Protein AF-A0A2V1D6K2-F1 (afdb_monomer_lite)

Sequence (175 aa):
TACAPDGNFTLNPVQYNFWSPTGIFQITLKFGNF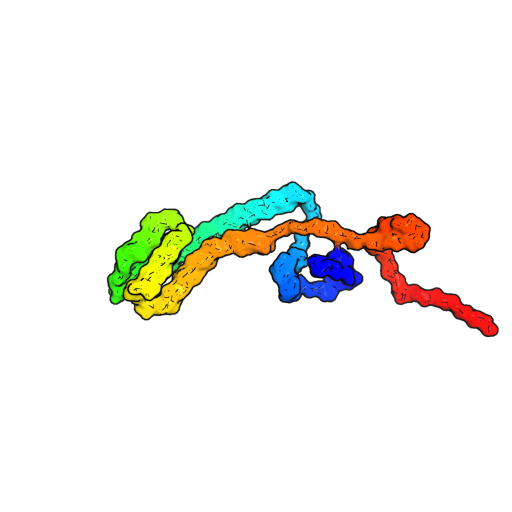SFGTAKLIDVIWDTVIGRVGQSFLAFISWRVFSFYVTTSMDTAPVTYDSFRTIFIGNDPSLWSTICLIRDFAFRKGLHSKIAMCVIIAAMLLTIAFPTLASAMTGYTSIAKAYLPELQTGNQIKFNSFVPVLYLIHDGERI

Radius of gyration: 28.24 Å; chains: 1; bounding box: 84×26×70 Å

Organism: NCBI:txid97972

Secondary structure (DSSP, 8-state):
--B-TTS-B-S-GGG--TT-GGGTTS-----S---HHHHHHHHHHHIIIIIIIHHHHHHHHHHHHHHHHHHHHHTTSPPPHHHHHHHHT--S--HHHHHHHHHHHHHS---S-HHHHHHHHHHHHHHHHHHHHHHHT---------EEE-TTT--EEEGGGPPP-----PPPPP-

Structure (mmCIF, N/CA/C/O backbone):
data_AF-A0A2V1D6K2-F1
#
_entry.id   AF-A0A2V1D6K2-F1
#
loop_
_atom_site.group_PDB
_atom_site.id
_atom_site.type_symbol
_atom_site.label_atom_id
_atom_site.label_alt_id
_atom_site.label_comp_id
_atom_site.label_asym_id
_atom_site.label_entity_id
_atom_site.label_seq_id
_atom_site.pdbx_PDB_ins_code
_atom_site.Cartn_x
_atom_site.Cartn_y
_atom_site.Cartn_z
_atom_site.occupancy
_atom_site.B_iso_or_equiv
_atom_site.auth_seq_id
_atom_site.auth_comp_id
_atom_site.auth_asym_id
_atom_site.auth_atom_id
_atom_site.pdbx_PDB_model_num
ATOM 1 N N . THR A 1 1 ? 15.802 -6.456 -15.799 1.00 59.47 1 THR A N 1
ATOM 2 C CA . THR A 1 1 ? 16.183 -5.128 -16.335 1.00 59.47 1 THR A CA 1
ATOM 3 C C . THR A 1 1 ? 17.479 -4.715 -15.686 1.00 59.47 1 THR A C 1
ATOM 5 O O . THR A 1 1 ? 17.645 -5.024 -14.519 1.00 59.47 1 THR A O 1
ATOM 8 N N . ALA A 1 2 ? 18.384 -4.054 -16.411 1.00 68.56 2 ALA A N 1
ATOM 9 C CA . ALA A 1 2 ? 19.662 -3.637 -15.831 1.00 68.56 2 ALA A CA 1
ATOM 10 C C . ALA A 1 2 ? 19.549 -2.382 -14.944 1.00 68.56 2 ALA A C 1
ATOM 12 O O . ALA A 1 2 ? 20.384 -2.157 -14.081 1.00 68.56 2 ALA A O 1
ATOM 13 N N . CYS A 1 3 ? 18.489 -1.583 -15.104 1.00 77.00 3 CYS A N 1
ATOM 14 C CA . CYS A 1 3 ? 18.146 -0.521 -14.159 1.00 77.00 3 CYS A CA 1
ATOM 15 C C . CYS A 1 3 ? 17.340 -1.113 -12.997 1.00 77.00 3 CYS A C 1
ATOM 17 O O . CYS A 1 3 ? 16.237 -1.634 -13.218 1.00 77.00 3 CYS A O 1
ATOM 19 N N . ALA A 1 4 ? 17.888 -1.021 -11.790 1.00 75.69 4 ALA A N 1
ATOM 20 C CA . ALA A 1 4 ? 17.193 -1.326 -10.551 1.00 75.69 4 ALA A CA 1
ATOM 21 C C . ALA A 1 4 ? 16.436 -0.073 -10.043 1.00 75.69 4 ALA A C 1
ATOM 23 O O . ALA A 1 4 ? 16.751 1.0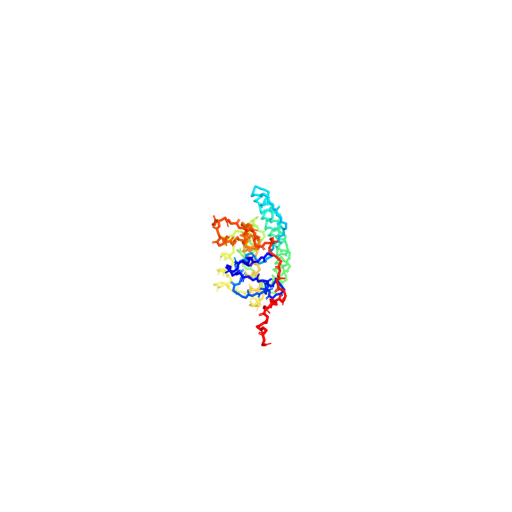55 -10.438 1.00 75.69 4 ALA A O 1
ATOM 24 N N . PRO A 1 5 ? 15.362 -0.240 -9.248 1.00 71.88 5 PRO A N 1
ATOM 25 C CA . PRO A 1 5 ? 14.524 0.874 -8.789 1.00 71.88 5 PRO A CA 1
ATOM 26 C C . PRO A 1 5 ? 15.215 1.790 -7.764 1.00 71.88 5 PRO A C 1
ATOM 28 O O . PRO A 1 5 ? 14.719 2.883 -7.510 1.00 71.88 5 PRO A O 1
ATOM 31 N N . ASP A 1 6 ? 16.372 1.385 -7.238 1.00 73.25 6 ASP A N 1
ATOM 32 C CA . ASP A 1 6 ? 17.271 2.191 -6.406 1.00 73.25 6 ASP A CA 1
ATOM 33 C C . ASP A 1 6 ? 18.109 3.198 -7.221 1.00 73.25 6 ASP A C 1
ATOM 35 O O . ASP A 1 6 ? 18.867 3.977 -6.649 1.00 73.25 6 ASP A O 1
ATOM 39 N N . GLY A 1 7 ? 17.969 3.199 -8.551 1.00 73.12 7 GLY A N 1
ATOM 40 C CA . GLY A 1 7 ? 18.745 4.042 -9.459 1.00 73.12 7 GLY A CA 1
ATOM 41 C C . GLY A 1 7 ? 20.094 3.438 -9.851 1.00 73.12 7 GLY A C 1
ATOM 42 O O . GLY A 1 7 ? 20.787 4.015 -10.688 1.00 73.12 7 GLY A O 1
ATOM 43 N N . ASN A 1 8 ? 20.452 2.268 -9.314 1.00 77.75 8 ASN A N 1
ATOM 44 C CA . ASN A 1 8 ? 21.685 1.589 -9.679 1.00 77.75 8 ASN A CA 1
ATOM 45 C C . ASN A 1 8 ? 21.534 0.767 -10.957 1.00 77.75 8 ASN A C 1
ATOM 47 O O . ASN A 1 8 ? 20.466 0.260 -11.321 1.00 77.75 8 ASN A O 1
ATOM 51 N N . PHE A 1 9 ? 22.667 0.606 -11.631 1.00 77.56 9 PHE A N 1
ATOM 52 C CA . PHE A 1 9 ? 22.797 -0.261 -12.785 1.00 77.56 9 PHE A CA 1
ATOM 53 C C . PHE A 1 9 ? 23.394 -1.603 -12.353 1.00 77.56 9 PHE A C 1
ATOM 55 O O . PHE A 1 9 ? 24.515 -1.663 -11.852 1.00 77.56 9 PHE A O 1
ATOM 62 N N . THR A 1 10 ? 22.643 -2.686 -12.540 1.00 76.12 10 THR A N 1
ATOM 63 C CA . THR A 1 10 ? 23.037 -4.046 -12.162 1.00 76.12 10 THR A CA 1
ATOM 64 C C . THR A 1 10 ? 23.048 -4.951 -13.390 1.00 76.12 10 THR A C 1
ATOM 66 O O . THR A 1 10 ? 22.076 -5.049 -14.136 1.00 76.12 10 THR A O 1
ATOM 69 N N . LEU A 1 11 ? 24.178 -5.621 -13.616 1.00 75.12 11 LEU A N 1
ATOM 70 C CA . LEU A 1 11 ? 24.346 -6.566 -14.726 1.00 75.12 11 LEU A CA 1
ATOM 71 C C . LEU A 1 11 ? 23.714 -7.929 -14.416 1.00 75.12 11 LEU A C 1
ATOM 73 O O . LEU A 1 11 ? 23.266 -8.626 -15.323 1.00 75.12 11 LEU A O 1
ATOM 77 N N . ASN A 1 12 ? 23.660 -8.293 -13.131 1.00 72.69 12 ASN A N 1
ATOM 78 C CA . ASN A 1 12 ? 23.111 -9.556 -12.666 1.00 72.69 12 ASN A CA 1
ATOM 79 C C . ASN A 1 12 ? 21.823 -9.328 -11.851 1.00 72.69 12 ASN A C 1
ATOM 81 O O . ASN A 1 12 ? 21.902 -8.937 -10.685 1.00 72.69 12 ASN A O 1
ATOM 85 N N . PRO A 1 13 ? 20.634 -9.602 -12.419 1.00 67.62 13 PRO A N 1
ATOM 86 C CA . PRO A 1 13 ? 19.363 -9.377 -11.732 1.00 67.62 13 PRO A CA 1
ATOM 87 C C . PRO A 1 13 ? 19.146 -10.304 -10.525 1.00 67.62 13 PRO A C 1
ATOM 89 O O . PRO A 1 13 ? 18.305 -10.005 -9.686 1.00 67.62 13 PRO A O 1
ATOM 92 N N . VAL A 1 14 ? 19.899 -11.407 -10.409 1.00 71.56 14 VAL A N 1
ATOM 93 C CA . VAL A 1 14 ? 19.769 -12.378 -9.305 1.00 71.56 14 VAL A CA 1
ATOM 94 C C . VAL A 1 14 ? 20.307 -11.822 -7.980 1.00 71.56 14 VAL A C 1
ATOM 96 O O . VAL A 1 14 ? 19.906 -12.270 -6.913 1.00 71.56 14 VAL A O 1
ATOM 99 N N . GLN A 1 15 ? 21.190 -10.821 -8.028 1.00 74.38 15 GLN A N 1
ATOM 100 C CA . GLN A 1 15 ? 21.761 -10.196 -6.829 1.00 74.38 15 GLN A CA 1
ATOM 101 C C . GLN A 1 15 ? 20.867 -9.102 -6.226 1.00 74.38 15 GLN A C 1
ATOM 103 O O . GLN A 1 15 ? 21.182 -8.578 -5.158 1.00 74.38 15 GLN A O 1
ATOM 108 N N . TYR A 1 16 ? 19.765 -8.734 -6.886 1.00 77.31 16 TYR A N 1
ATOM 109 C CA . TYR A 1 16 ? 18.889 -7.678 -6.395 1.00 77.31 16 TYR A CA 1
ATOM 110 C C . TYR A 1 16 ? 18.041 -8.165 -5.212 1.00 77.31 16 TYR A C 1
ATOM 112 O O . TYR A 1 16 ? 17.242 -9.095 -5.338 1.00 77.31 16 TYR A O 1
ATOM 120 N N . ASN A 1 17 ? 18.195 -7.515 -4.056 1.00 79.69 17 ASN A N 1
ATOM 121 C CA . ASN A 1 17 ? 17.406 -7.817 -2.867 1.00 79.69 17 ASN A CA 1
ATOM 122 C C . ASN A 1 17 ? 16.108 -6.993 -2.841 1.00 79.69 17 ASN A C 1
ATOM 124 O O . ASN A 1 17 ? 16.121 -5.805 -2.519 1.00 79.69 17 ASN A O 1
ATOM 128 N N . PHE A 1 18 ? 14.981 -7.654 -3.106 1.00 78.75 18 PHE A N 1
ATOM 129 C CA . PHE A 1 18 ? 13.641 -7.053 -3.077 1.00 78.75 18 PHE A CA 1
ATOM 130 C C . PHE A 1 18 ? 13.203 -6.558 -1.692 1.00 78.75 18 PHE A C 1
ATOM 132 O O . PHE A 1 18 ? 12.352 -5.678 -1.604 1.00 78.75 18 PHE A O 1
ATOM 139 N N . TRP A 1 19 ? 13.779 -7.111 -0.623 1.00 80.88 19 TRP A N 1
ATOM 140 C CA . TRP A 1 19 ? 13.410 -6.828 0.767 1.00 80.88 19 TRP A CA 1
ATOM 141 C C . TRP A 1 19 ? 14.418 -5.912 1.465 1.00 80.88 19 TRP A C 1
ATOM 143 O O . TRP A 1 19 ? 14.473 -5.860 2.693 1.00 80.88 19 TRP A O 1
ATOM 153 N N . SER A 1 20 ? 15.254 -5.208 0.696 1.00 81.81 20 SER A N 1
ATOM 154 C CA . SER A 1 20 ? 16.204 -4.256 1.263 1.00 81.81 20 SER A CA 1
ATOM 155 C C . SER A 1 20 ? 15.467 -3.111 1.976 1.00 81.81 20 SER A C 1
ATOM 157 O O . SER A 1 20 ? 14.565 -2.511 1.384 1.00 81.81 20 SER A O 1
ATOM 159 N N . PRO A 1 21 ? 15.876 -2.725 3.200 1.00 76.44 21 PRO A N 1
ATOM 160 C CA . PRO A 1 21 ? 15.266 -1.611 3.927 1.00 76.44 21 PRO A CA 1
ATOM 161 C C . PRO A 1 21 ? 15.436 -0.259 3.215 1.00 76.44 21 PRO A C 1
ATOM 163 O O . PRO A 1 21 ? 14.669 0.670 3.451 1.00 76.44 21 PRO A O 1
ATOM 166 N N . THR A 1 22 ? 16.399 -0.138 2.297 1.00 77.62 22 THR A N 1
ATOM 167 C CA . THR A 1 22 ? 16.556 1.053 1.446 1.00 77.62 22 THR A CA 1
ATOM 168 C C . THR A 1 22 ? 15.416 1.228 0.436 1.00 77.62 22 THR A C 1
ATOM 170 O O . THR A 1 22 ? 15.216 2.331 -0.066 1.00 77.62 22 THR A O 1
ATOM 173 N N . GLY A 1 23 ? 14.653 0.165 0.157 1.00 70.50 23 GLY A N 1
ATOM 174 C CA . GLY A 1 23 ? 13.575 0.133 -0.830 1.00 70.50 23 GLY A CA 1
ATOM 175 C C . GLY A 1 23 ? 12.159 0.143 -0.248 1.00 70.50 23 GLY A C 1
ATOM 176 O O . GLY A 1 23 ? 11.226 -0.117 -0.996 1.00 70.50 23 GLY A O 1
ATOM 177 N N . ILE A 1 24 ? 11.963 0.436 1.046 1.00 72.69 24 ILE A N 1
ATOM 178 C CA . ILE A 1 24 ? 10.642 0.328 1.716 1.00 72.69 24 ILE A CA 1
ATOM 179 C C . ILE A 1 24 ? 9.563 1.205 1.055 1.00 72.69 24 ILE A C 1
ATOM 181 O O . ILE A 1 24 ? 8.398 0.823 1.024 1.00 72.69 24 ILE A O 1
ATOM 185 N N . PHE A 1 25 ? 9.947 2.356 0.499 1.00 71.19 25 PHE A N 1
ATOM 186 C CA . PHE A 1 25 ? 9.041 3.258 -0.228 1.00 71.19 25 PHE A CA 1
ATOM 187 C C . PHE A 1 25 ? 9.209 3.188 -1.751 1.00 71.19 25 PHE A C 1
ATOM 189 O O . PHE A 1 25 ? 8.646 4.002 -2.481 1.00 71.19 25 PHE A O 1
ATOM 196 N N . GLN A 1 26 ? 10.020 2.253 -2.247 1.00 76.69 26 GLN A N 1
ATOM 197 C CA . GLN A 1 26 ? 10.249 2.066 -3.673 1.00 76.69 26 GLN A CA 1
ATOM 198 C C . GLN A 1 26 ? 9.405 0.905 -4.191 1.00 76.69 26 GLN A C 1
ATOM 200 O O . GLN A 1 26 ? 9.181 -0.090 -3.508 1.00 76.69 26 GLN A O 1
ATOM 205 N N . ILE A 1 27 ? 8.975 1.004 -5.447 1.00 75.56 27 ILE A N 1
ATOM 206 C CA . ILE A 1 27 ? 8.288 -0.096 -6.126 1.00 75.56 27 ILE A CA 1
ATOM 207 C C . ILE A 1 27 ? 9.342 -1.152 -6.491 1.00 75.56 27 ILE A C 1
ATOM 209 O O . ILE A 1 27 ? 9.984 -1.074 -7.545 1.00 75.56 27 ILE A O 1
ATOM 213 N N . THR A 1 28 ? 9.549 -2.113 -5.588 1.00 75.44 28 THR A N 1
ATOM 214 C CA . THR A 1 28 ? 10.521 -3.210 -5.731 1.00 75.44 28 THR A CA 1
ATOM 215 C C . THR A 1 28 ? 9.987 -4.339 -6.606 1.00 75.44 28 THR A C 1
ATOM 217 O O . THR A 1 28 ? 10.740 -4.924 -7.388 1.00 75.44 28 THR A O 1
ATOM 220 N N . LEU A 1 29 ? 8.680 -4.611 -6.534 1.00 75.12 29 LEU A N 1
ATOM 221 C CA . LEU A 1 29 ? 7.997 -5.598 -7.364 1.00 75.12 29 LEU A CA 1
ATOM 222 C C . LEU A 1 29 ? 7.228 -4.911 -8.494 1.00 75.12 29 LEU A C 1
ATOM 224 O O . LEU A 1 29 ? 6.441 -3.996 -8.264 1.00 75.12 29 LEU A O 1
ATOM 228 N N . LYS A 1 30 ? 7.434 -5.371 -9.729 1.00 77.69 30 LYS A N 1
ATOM 229 C CA . LYS A 1 30 ? 6.716 -4.880 -10.911 1.00 77.69 30 LYS A CA 1
ATOM 230 C C . LYS A 1 30 ? 5.952 -6.027 -11.550 1.00 77.69 30 LYS A C 1
ATOM 232 O O . LYS A 1 30 ? 6.514 -7.103 -11.745 1.00 77.69 30 LYS A O 1
ATOM 237 N N . PHE A 1 31 ? 4.697 -5.781 -11.914 1.00 77.56 31 PHE A N 1
ATOM 238 C CA . PHE A 1 31 ? 3.854 -6.756 -12.597 1.00 77.56 31 PHE A CA 1
ATOM 239 C C . PHE A 1 31 ? 3.414 -6.207 -13.957 1.00 77.56 31 PHE A C 1
ATOM 241 O O . PHE A 1 31 ? 2.668 -5.234 -14.024 1.00 77.56 31 PHE A O 1
ATOM 248 N N . GLY A 1 32 ? 3.880 -6.833 -15.041 1.00 80.31 32 GLY A N 1
ATOM 249 C CA . GLY A 1 32 ? 3.514 -6.467 -16.413 1.00 80.31 32 GLY A CA 1
ATOM 250 C C . GLY A 1 32 ? 4.013 -5.092 -16.886 1.00 80.31 32 GLY A C 1
ATOM 251 O O . GLY A 1 32 ? 4.626 -4.325 -16.148 1.00 80.31 32 GLY A O 1
ATOM 252 N N . ASN A 1 33 ? 3.754 -4.790 -18.162 1.00 83.38 33 ASN A N 1
ATOM 253 C CA . ASN A 1 33 ? 4.000 -3.479 -18.767 1.00 83.38 33 ASN A CA 1
ATOM 254 C C . ASN A 1 33 ? 2.661 -2.928 -19.257 1.00 83.38 33 ASN A C 1
ATOM 256 O O . ASN A 1 33 ? 2.140 -3.386 -20.273 1.00 83.38 33 ASN A O 1
ATOM 260 N N . PHE A 1 34 ? 2.107 -1.960 -18.535 1.00 85.50 34 PHE A N 1
ATOM 261 C CA . PHE A 1 34 ? 0.812 -1.366 -18.853 1.00 85.50 34 PHE A CA 1
ATOM 262 C C . PHE A 1 34 ? 0.968 0.063 -19.371 1.00 85.50 34 PHE A C 1
ATOM 264 O O . PHE A 1 34 ? 1.946 0.750 -19.072 1.00 85.50 34 PHE A O 1
ATOM 271 N N . SER A 1 35 ? -0.014 0.519 -20.152 1.00 88.06 35 SER A N 1
ATOM 272 C CA . SER A 1 35 ? -0.125 1.941 -20.478 1.00 88.06 35 SER A CA 1
ATOM 273 C C . SER A 1 35 ? -0.395 2.746 -19.203 1.00 88.06 35 SER A C 1
ATOM 275 O O . SER A 1 35 ? -0.973 2.222 -18.248 1.00 88.06 35 SER A O 1
ATOM 277 N N . PHE A 1 36 ? -0.024 4.028 -19.192 1.00 86.31 36 PHE A N 1
ATOM 278 C CA . PHE A 1 36 ? -0.254 4.904 -18.038 1.00 86.31 36 PHE A CA 1
ATOM 279 C C . PHE A 1 36 ? -1.729 4.924 -17.602 1.00 86.31 36 PHE A C 1
ATOM 281 O O . PHE A 1 36 ? -2.024 4.816 -16.414 1.00 86.31 36 PHE A O 1
ATOM 288 N N . GLY A 1 37 ? -2.659 4.997 -18.562 1.00 90.00 37 GLY A N 1
ATOM 289 C CA . GLY A 1 37 ? -4.095 4.998 -18.272 1.00 90.00 37 GLY A CA 1
ATOM 290 C C . GLY A 1 37 ? -4.570 3.688 -17.642 1.00 90.00 37 GLY A C 1
ATOM 291 O O . GLY A 1 37 ? -5.298 3.710 -16.654 1.00 90.00 37 GLY A O 1
ATOM 292 N N . THR A 1 38 ? -4.113 2.548 -18.166 1.00 90.19 38 THR A N 1
ATOM 293 C CA . THR A 1 38 ? -4.456 1.229 -17.616 1.00 90.19 38 THR A CA 1
ATOM 294 C C . THR A 1 38 ? -3.879 1.043 -16.213 1.00 90.19 38 THR A C 1
ATOM 296 O O . THR A 1 38 ? -4.593 0.595 -15.325 1.00 90.19 38 THR A O 1
ATOM 299 N N . ALA A 1 39 ? -2.620 1.429 -15.988 1.00 90.19 39 ALA A N 1
ATOM 300 C CA . ALA A 1 39 ? -1.983 1.326 -14.675 1.00 90.19 39 ALA A CA 1
ATOM 301 C C . ALA A 1 39 ? -2.713 2.172 -13.621 1.00 90.19 39 ALA A C 1
ATOM 303 O O . ALA A 1 39 ? -3.003 1.683 -12.533 1.00 90.19 39 ALA A O 1
ATOM 304 N N . LYS A 1 40 ? -3.093 3.406 -13.974 1.00 89.94 40 LYS A N 1
ATOM 305 C CA . LYS A 1 40 ? -3.868 4.285 -13.093 1.00 89.94 40 LYS A CA 1
ATOM 306 C C . LYS A 1 40 ? -5.258 3.725 -12.785 1.00 89.94 40 LYS A C 1
ATOM 308 O O . LYS A 1 40 ? -5.737 3.862 -11.667 1.00 89.94 40 LYS A O 1
ATOM 313 N N . LEU A 1 41 ? -5.911 3.089 -13.759 1.00 92.62 41 LEU A N 1
ATOM 314 C CA . LEU A 1 41 ? -7.204 2.444 -13.534 1.00 92.62 41 LEU A CA 1
ATOM 315 C C . LEU A 1 41 ? -7.088 1.277 -12.543 1.00 92.62 41 LEU A C 1
ATOM 317 O O . LEU A 1 41 ? -7.927 1.161 -11.656 1.00 92.62 41 LEU A O 1
ATOM 321 N N . ILE A 1 42 ? -6.054 0.440 -12.676 1.00 90.62 42 ILE A N 1
ATOM 322 C CA . ILE A 1 42 ? -5.802 -0.678 -11.752 1.00 90.62 42 ILE A CA 1
ATOM 323 C C . ILE A 1 42 ? -5.583 -0.158 -10.328 1.00 90.62 42 ILE A C 1
ATOM 325 O O . ILE A 1 42 ? -6.161 -0.705 -9.396 1.00 90.62 42 ILE A O 1
ATOM 329 N N . ASP A 1 43 ? -4.806 0.912 -10.176 1.00 90.56 43 ASP A N 1
ATOM 330 C CA . ASP A 1 43 ? -4.539 1.557 -8.887 1.00 90.56 43 ASP A CA 1
ATOM 331 C C . ASP A 1 43 ? -5.830 2.082 -8.228 1.00 90.56 43 ASP A C 1
ATOM 333 O O . ASP A 1 43 ? -6.137 1.756 -7.086 1.00 90.56 43 ASP A O 1
ATOM 337 N N . VAL A 1 44 ? -6.689 2.769 -8.993 1.00 91.56 44 VAL A N 1
ATOM 338 C CA . VAL A 1 44 ? -8.002 3.233 -8.503 1.00 91.56 44 VAL A CA 1
ATOM 339 C C . VAL A 1 44 ? -8.919 2.068 -8.109 1.00 91.56 44 VAL A C 1
ATOM 341 O O . VAL A 1 44 ? -9.629 2.144 -7.100 1.00 91.56 44 VAL A O 1
ATOM 344 N N . ILE A 1 45 ? -8.930 0.986 -8.896 1.00 93.00 45 ILE A N 1
ATOM 345 C CA . ILE A 1 45 ? -9.702 -0.223 -8.578 1.00 93.00 45 ILE A CA 1
ATOM 346 C C . ILE A 1 45 ? -9.172 -0.858 -7.293 1.00 93.00 45 ILE A C 1
ATOM 348 O O . ILE A 1 45 ? -9.973 -1.258 -6.451 1.00 93.00 45 ILE A O 1
ATOM 352 N N . TRP A 1 46 ? -7.854 -0.928 -7.119 1.00 91.88 46 TRP A N 1
ATOM 353 C CA . TRP A 1 46 ? -7.231 -1.458 -5.913 1.00 91.88 46 TRP A CA 1
ATOM 354 C C . TRP A 1 46 ? -7.608 -0.646 -4.672 1.00 91.88 46 TRP A C 1
ATOM 356 O O . TRP A 1 46 ? -8.107 -1.215 -3.701 1.00 91.88 46 TRP A O 1
ATOM 366 N N . ASP A 1 47 ? -7.482 0.677 -4.724 1.00 91.38 47 ASP A N 1
ATOM 367 C CA . ASP A 1 47 ? -7.849 1.559 -3.611 1.00 91.38 47 ASP A CA 1
ATOM 368 C C . ASP A 1 47 ? -9.332 1.448 -3.245 1.00 91.38 47 ASP A C 1
ATOM 370 O O . ASP A 1 47 ? -9.714 1.477 -2.070 1.00 91.38 47 ASP A O 1
ATOM 374 N N . THR A 1 48 ? -10.189 1.274 -4.249 1.00 90.50 48 THR A N 1
ATOM 375 C CA . THR A 1 48 ? -11.631 1.133 -4.037 1.00 90.50 48 THR A CA 1
ATOM 376 C C . THR A 1 48 ? -11.975 -0.240 -3.468 1.00 90.50 48 THR A C 1
ATOM 378 O O . THR A 1 48 ? -12.650 -0.338 -2.447 1.00 90.50 48 THR A O 1
ATOM 381 N N . VAL A 1 49 ? -11.521 -1.314 -4.111 1.00 91.56 49 VAL A N 1
ATOM 382 C CA . VAL A 1 49 ? -11.870 -2.679 -3.714 1.00 91.56 49 VAL A CA 1
ATOM 383 C C . VAL A 1 49 ? -11.112 -3.056 -2.453 1.00 91.56 49 VAL A C 1
ATOM 385 O O . VAL A 1 49 ? -11.722 -3.346 -1.436 1.00 91.56 49 VAL A O 1
ATOM 388 N N . ILE A 1 50 ? -9.786 -3.019 -2.468 1.00 91.19 50 ILE A N 1
ATOM 389 C CA . ILE A 1 50 ? -8.998 -3.467 -1.321 1.00 91.19 50 ILE A CA 1
ATOM 390 C C . ILE A 1 50 ? -9.042 -2.433 -0.209 1.00 91.19 50 ILE A C 1
ATOM 392 O O . ILE A 1 50 ? -9.356 -2.796 0.920 1.00 91.19 50 ILE A O 1
ATOM 396 N N . GLY A 1 51 ? -8.810 -1.157 -0.517 1.00 89.38 51 GLY A N 1
ATOM 397 C CA . GLY A 1 51 ? -8.804 -0.104 0.497 1.00 89.38 51 GLY A CA 1
ATOM 398 C C . GLY A 1 51 ? -10.158 0.052 1.192 1.00 89.38 51 GLY A C 1
ATOM 399 O O . GLY A 1 51 ? -10.242 -0.090 2.414 1.00 89.38 51 GLY A O 1
ATOM 400 N N . ARG A 1 52 ? -11.239 0.309 0.440 1.00 87.06 52 ARG A N 1
ATOM 401 C CA . ARG A 1 52 ? -12.560 0.581 1.041 1.00 87.06 52 ARG A CA 1
ATOM 402 C C . ARG A 1 52 ? -13.300 -0.674 1.481 1.00 87.06 52 ARG A C 1
ATOM 404 O O . ARG A 1 52 ? -13.803 -0.684 2.601 1.00 87.06 52 ARG A O 1
ATOM 411 N N . VAL A 1 53 ? -13.341 -1.738 0.675 1.00 89.06 53 VAL A N 1
ATOM 412 C CA . VAL A 1 53 ? -14.031 -2.974 1.103 1.00 89.06 53 VAL A CA 1
ATOM 413 C C . VAL A 1 53 ? -13.271 -3.637 2.248 1.00 89.06 53 VAL A C 1
ATOM 415 O O . VAL A 1 53 ? -13.895 -4.087 3.208 1.00 89.06 53 VAL A O 1
ATOM 418 N N . GLY A 1 54 ? -11.934 -3.631 2.213 1.00 87.31 54 GLY A N 1
ATOM 419 C CA . GLY A 1 54 ? -11.117 -4.121 3.323 1.00 87.31 54 GLY A CA 1
ATOM 420 C C . GLY A 1 54 ? -11.331 -3.315 4.606 1.00 87.31 54 GLY A C 1
ATOM 421 O O . GLY A 1 54 ? -11.526 -3.905 5.667 1.00 87.31 54 GLY A O 1
ATOM 422 N N . GLN A 1 55 ? -11.410 -1.981 4.516 1.00 86.69 55 GLN A N 1
ATOM 423 C CA . GLN A 1 55 ? -11.768 -1.131 5.657 1.00 86.69 55 GLN A CA 1
ATOM 424 C C . GLN A 1 55 ? -13.151 -1.480 6.221 1.00 86.69 55 GLN A C 1
ATOM 426 O O . GLN A 1 55 ? -13.290 -1.643 7.434 1.00 86.69 55 GLN A O 1
ATOM 431 N N . SER A 1 56 ? -14.168 -1.626 5.368 1.00 83.81 56 SER A N 1
ATOM 432 C CA . SER A 1 56 ? -15.519 -2.007 5.799 1.00 83.81 56 SER A CA 1
ATOM 433 C C . SER A 1 56 ? -15.546 -3.388 6.457 1.00 83.81 56 SER A C 1
ATOM 435 O O . SER A 1 56 ? -16.222 -3.578 7.466 1.00 83.81 56 SER A O 1
ATOM 437 N N . PHE A 1 57 ? -14.781 -4.345 5.933 1.00 87.31 57 PHE A N 1
ATOM 438 C CA . PHE A 1 57 ? -14.675 -5.687 6.500 1.00 87.31 57 PHE A CA 1
ATOM 439 C C . PHE A 1 57 ? -13.990 -5.685 7.876 1.00 87.31 57 PHE A C 1
ATOM 441 O O . PHE A 1 57 ? -14.495 -6.295 8.820 1.00 87.31 57 PHE A O 1
ATOM 448 N N . LEU A 1 58 ? -12.888 -4.941 8.028 1.00 85.38 58 LEU A N 1
ATOM 449 C CA . LEU A 1 58 ? -12.213 -4.751 9.317 1.00 85.38 58 LEU A CA 1
ATOM 450 C C . LEU A 1 58 ? -13.116 -4.051 10.335 1.00 85.38 58 LEU A C 1
ATOM 452 O O . LEU A 1 58 ? -13.159 -4.461 11.498 1.00 85.38 58 LEU A O 1
ATOM 456 N N . ALA A 1 59 ? -13.875 -3.044 9.900 1.00 82.19 59 ALA A N 1
ATOM 457 C CA . ALA A 1 59 ? -14.860 -2.371 10.736 1.00 82.19 59 ALA A CA 1
ATOM 458 C C . ALA A 1 59 ? -15.959 -3.342 11.193 1.00 82.19 59 ALA A C 1
ATOM 460 O O . ALA A 1 59 ? -16.311 -3.349 12.369 1.00 82.19 59 ALA A O 1
ATOM 461 N N . PHE A 1 60 ? -16.448 -4.214 10.308 1.00 82.38 60 PHE A N 1
ATOM 462 C CA . PHE A 1 60 ? -17.466 -5.214 10.638 1.00 82.38 60 PHE A CA 1
ATOM 463 C C . PHE A 1 60 ? -16.974 -6.259 11.652 1.00 82.38 60 PHE A C 1
ATOM 465 O O . PHE A 1 60 ? -17.688 -6.593 12.600 1.00 82.38 60 PHE A O 1
ATOM 472 N N . ILE A 1 61 ? -15.748 -6.764 11.494 1.00 84.12 61 ILE A N 1
ATOM 473 C CA . ILE A 1 61 ? -15.160 -7.695 12.469 1.00 84.12 61 ILE A CA 1
ATOM 474 C C . ILE A 1 61 ? -14.942 -6.990 13.809 1.00 84.12 61 ILE A C 1
ATOM 476 O O . ILE A 1 61 ? -15.334 -7.517 14.852 1.00 84.12 61 ILE A O 1
ATOM 480 N N . SER A 1 62 ? -14.361 -5.788 13.784 1.00 81.81 62 SER A N 1
ATOM 481 C CA . SER A 1 62 ? -14.117 -4.992 14.991 1.00 81.81 62 SER A CA 1
ATOM 482 C C . SER A 1 62 ? -15.422 -4.712 15.728 1.00 81.81 62 SER A C 1
ATOM 484 O O . SER A 1 62 ? -15.496 -4.918 16.934 1.00 81.81 62 SER A O 1
ATOM 486 N N . TRP A 1 63 ? -16.479 -4.360 14.992 1.00 75.25 63 TRP A N 1
ATOM 487 C CA . TRP A 1 63 ? -17.829 -4.187 15.515 1.00 75.25 63 TRP A CA 1
ATOM 488 C C . TRP A 1 63 ? -18.302 -5.414 16.300 1.00 75.25 63 TRP A C 1
ATOM 490 O O . TRP A 1 63 ? -18.657 -5.298 17.470 1.00 75.25 63 TRP A O 1
ATOM 500 N N . ARG A 1 64 ? -18.232 -6.609 15.699 1.00 80.44 64 ARG A N 1
ATOM 501 C CA . ARG A 1 64 ? -18.649 -7.864 16.349 1.00 80.44 64 ARG A CA 1
ATOM 502 C C . ARG A 1 64 ? -17.888 -8.135 1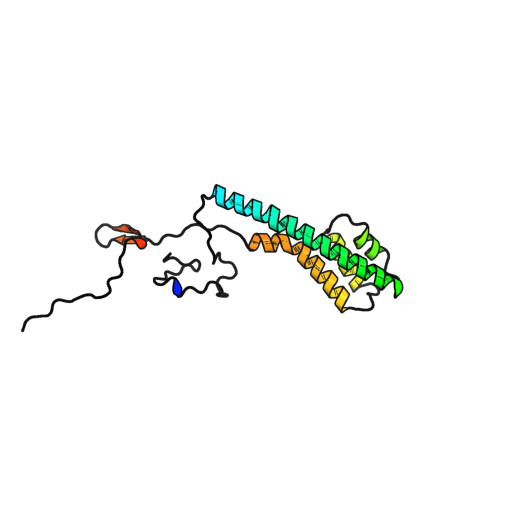7.646 1.00 80.44 64 ARG A C 1
ATOM 504 O O . ARG A 1 64 ? -18.507 -8.488 18.651 1.00 80.44 64 ARG A O 1
ATOM 511 N N . VAL A 1 65 ? -16.566 -7.966 17.624 1.00 79.81 65 VAL A N 1
ATOM 512 C CA . VAL A 1 65 ? -15.699 -8.204 18.789 1.00 79.81 65 VAL A CA 1
ATOM 513 C C . VAL A 1 65 ? -15.974 -7.180 19.888 1.00 79.81 65 VAL A C 1
ATOM 515 O O . VAL A 1 65 ? -16.089 -7.547 21.057 1.00 79.81 65 VAL A O 1
ATOM 518 N N . PHE A 1 66 ? -16.136 -5.907 19.525 1.00 75.56 66 PHE A N 1
ATOM 519 C CA . PHE A 1 66 ? -16.428 -4.841 20.479 1.00 75.56 66 PHE A CA 1
ATOM 520 C C . PHE A 1 66 ? -17.805 -5.016 21.109 1.00 75.56 66 PHE A C 1
ATOM 522 O O . PHE A 1 66 ? -17.913 -4.889 22.324 1.00 75.56 66 PHE A O 1
ATOM 529 N N . SER A 1 67 ? -18.838 -5.369 20.335 1.00 71.50 67 SER A N 1
ATOM 530 C CA . SER A 1 67 ? -20.171 -5.636 20.884 1.00 71.50 67 SER A CA 1
ATOM 531 C C . SER A 1 67 ? -20.134 -6.760 21.918 1.00 71.50 67 SER A C 1
ATOM 533 O O . SER A 1 67 ? -20.639 -6.577 23.021 1.00 71.50 67 SER A O 1
ATOM 535 N N . PHE A 1 68 ? -19.486 -7.887 21.604 1.00 78.25 68 PHE A N 1
ATOM 536 C CA . PHE A 1 68 ? -19.379 -9.015 22.535 1.00 78.25 68 PHE A CA 1
ATOM 537 C C . PHE A 1 68 ? -18.615 -8.636 23.811 1.00 78.25 68 PHE A C 1
ATOM 539 O O . PHE A 1 68 ? -19.061 -8.914 24.923 1.00 78.25 68 PHE A O 1
ATOM 546 N N . TYR A 1 69 ? -17.488 -7.937 23.655 1.00 74.56 69 TYR A N 1
ATOM 547 C CA . TYR A 1 69 ? -16.665 -7.508 24.780 1.00 74.56 69 TYR A CA 1
ATOM 548 C C . TYR A 1 69 ? -17.376 -6.487 25.680 1.00 74.56 69 TYR A C 1
ATOM 550 O O . TYR A 1 69 ? -17.293 -6.580 26.907 1.00 74.56 69 TYR A O 1
ATOM 558 N N . VAL A 1 70 ? -18.101 -5.530 25.092 1.00 72.00 70 VAL A N 1
ATOM 559 C CA . VAL A 1 70 ? -18.892 -4.545 25.840 1.00 72.00 70 VAL A CA 1
ATOM 560 C C . VAL A 1 70 ? -20.021 -5.233 26.601 1.00 72.00 70 VAL A C 1
ATOM 562 O O . VAL A 1 70 ? -20.172 -4.951 27.785 1.00 72.00 70 VAL A O 1
ATOM 565 N N . THR A 1 71 ? -20.750 -6.172 25.988 1.00 74.38 71 THR A N 1
ATOM 566 C CA . THR A 1 71 ? -21.816 -6.928 26.668 1.00 74.38 71 THR A CA 1
ATOM 567 C C . THR A 1 71 ? -21.285 -7.697 27.879 1.00 74.38 71 THR A C 1
ATOM 569 O O . THR A 1 71 ? -21.797 -7.510 28.976 1.00 74.38 71 THR A O 1
ATOM 572 N N . THR A 1 72 ? -20.202 -8.466 27.730 1.00 73.94 72 THR A N 1
ATOM 573 C CA . THR A 1 72 ? -19.559 -9.154 28.867 1.00 73.94 72 THR A CA 1
ATOM 574 C C . THR A 1 72 ? -19.056 -8.181 29.936 1.00 73.94 72 THR A C 1
ATOM 576 O O . THR A 1 72 ? -19.114 -8.467 31.131 1.00 73.94 72 THR A O 1
ATOM 579 N N . SER A 1 73 ? -18.552 -7.016 29.534 1.00 66.50 73 SER A N 1
ATOM 580 C CA . SER A 1 73 ? -18.069 -6.019 30.492 1.00 66.50 73 SER A CA 1
ATOM 581 C C . SER A 1 73 ? -19.216 -5.369 31.270 1.00 66.50 73 SER A C 1
ATOM 583 O O . SER A 1 73 ? -19.048 -5.087 32.453 1.00 66.50 73 SER A O 1
ATOM 585 N N . MET A 1 74 ? -20.388 -5.187 30.652 1.00 68.38 74 MET A N 1
ATOM 586 C CA . MET A 1 74 ? -21.579 -4.631 31.307 1.00 68.38 74 MET A CA 1
ATOM 587 C C . MET A 1 74 ? -22.118 -5.519 32.435 1.00 68.38 74 MET A C 1
ATOM 589 O O . MET A 1 74 ? -22.639 -4.978 33.408 1.00 68.38 74 MET A O 1
ATOM 593 N N . ASP A 1 75 ? -21.930 -6.839 32.359 1.00 69.62 75 ASP A N 1
ATOM 594 C CA . ASP A 1 75 ? -22.308 -7.772 33.434 1.00 69.62 75 ASP A CA 1
ATOM 595 C C . ASP A 1 75 ? -21.440 -7.616 34.695 1.00 69.62 75 ASP A C 1
ATOM 597 O O . ASP A 1 75 ? -21.840 -8.005 35.791 1.00 69.62 75 ASP A O 1
ATOM 601 N N . THR A 1 76 ? -20.240 -7.043 34.556 1.00 64.56 76 THR A N 1
ATOM 602 C CA . THR A 1 76 ? -19.257 -6.922 35.649 1.00 64.56 76 THR A CA 1
ATOM 603 C C . THR A 1 76 ? -19.095 -5.495 36.162 1.00 64.56 76 THR A C 1
ATOM 605 O O . THR A 1 76 ? -18.853 -5.297 37.353 1.00 64.56 76 THR A O 1
ATOM 608 N N . ALA A 1 77 ? -19.247 -4.488 35.299 1.00 56.62 77 ALA A N 1
ATOM 609 C CA . ALA A 1 77 ? -19.218 -3.082 35.678 1.00 56.62 77 ALA A CA 1
ATOM 610 C C . ALA A 1 77 ? -20.092 -2.235 34.734 1.00 56.62 77 ALA A C 1
ATOM 612 O O . ALA A 1 77 ? -20.052 -2.426 33.517 1.00 56.62 77 ALA A O 1
ATOM 613 N N . PRO A 1 78 ? -20.837 -1.241 35.251 1.00 52.59 78 PRO A N 1
ATOM 614 C CA . PRO A 1 78 ? -21.636 -0.359 34.411 1.00 52.59 78 PRO A CA 1
ATOM 615 C C . PRO A 1 78 ? -20.729 0.460 33.481 1.00 52.59 78 PRO A C 1
ATOM 617 O O . PRO A 1 78 ? -19.895 1.250 33.926 1.00 52.59 78 PRO A O 1
ATOM 620 N N . VAL A 1 79 ? -20.896 0.258 32.174 1.00 55.41 79 VAL A N 1
ATOM 621 C CA . VAL A 1 79 ? -20.193 0.997 31.117 1.00 55.41 79 VAL A CA 1
ATOM 622 C C . VAL A 1 79 ? -20.836 2.380 30.951 1.00 55.41 79 VAL A C 1
ATOM 624 O O . VAL A 1 79 ? -22.059 2.515 30.974 1.00 55.41 79 VAL A O 1
ATOM 627 N N . THR A 1 80 ? -20.021 3.426 30.779 1.00 56.97 80 THR A N 1
ATOM 628 C CA . THR A 1 80 ? -20.507 4.800 30.569 1.00 56.97 80 THR A CA 1
ATOM 629 C C . THR A 1 80 ? -21.358 4.883 29.294 1.00 56.97 80 THR A C 1
ATOM 631 O O . THR A 1 80 ? -20.920 4.475 28.219 1.00 56.97 80 THR A O 1
ATOM 634 N N . TYR A 1 81 ? -22.564 5.451 29.408 1.00 51.66 81 TYR A N 1
ATOM 635 C CA . TYR A 1 81 ? -23.563 5.576 28.331 1.00 51.66 81 TYR A CA 1
ATOM 636 C C . TYR A 1 81 ? -23.016 6.197 27.032 1.00 51.66 81 TYR A C 1
ATOM 638 O O . TYR A 1 81 ? -23.438 5.830 25.937 1.00 51.66 81 TYR A O 1
ATOM 646 N N . ASP A 1 82 ? -22.035 7.093 27.141 1.00 55.03 82 ASP A N 1
ATOM 647 C CA . ASP A 1 82 ? -21.430 7.780 25.995 1.00 55.03 82 ASP A CA 1
ATOM 648 C C . ASP A 1 82 ? -20.558 6.837 25.140 1.00 55.03 82 ASP A C 1
ATOM 650 O O . ASP A 1 82 ? -20.601 6.874 23.908 1.00 55.03 82 ASP A O 1
ATOM 654 N N . SER A 1 83 ? -19.867 5.879 25.771 1.00 55.16 83 SER A N 1
ATOM 655 C CA . SER A 1 83 ? -19.118 4.831 25.066 1.00 55.16 83 SER A CA 1
ATOM 656 C C . SER A 1 83 ? -20.054 3.830 24.384 1.00 55.16 83 SER A C 1
ATOM 658 O O . SER A 1 83 ? -19.809 3.435 23.247 1.00 55.16 83 SER A O 1
ATOM 660 N N . PHE A 1 84 ? -21.168 3.474 25.034 1.00 55.66 84 PHE A N 1
ATOM 661 C CA . PHE A 1 84 ? -22.203 2.623 24.439 1.00 55.66 84 PHE A CA 1
ATOM 662 C C . PHE A 1 84 ? -22.849 3.286 23.218 1.00 55.66 84 PHE A C 1
ATOM 664 O O . PHE A 1 84 ? -22.970 2.652 22.177 1.00 55.66 84 PHE A O 1
ATOM 671 N N . ARG A 1 85 ? -23.202 4.575 23.301 1.00 52.19 85 ARG A N 1
ATOM 672 C CA . ARG A 1 85 ? -23.783 5.332 22.182 1.00 52.19 85 ARG A CA 1
ATOM 673 C C . ARG A 1 85 ? -22.811 5.469 21.010 1.00 52.19 85 ARG A C 1
ATOM 675 O O . ARG A 1 85 ? -23.214 5.356 19.858 1.00 52.19 85 ARG A O 1
ATOM 682 N N . THR A 1 86 ? -21.535 5.684 21.295 1.00 57.94 86 THR A N 1
ATOM 683 C CA . THR A 1 86 ? -20.511 5.851 20.258 1.00 57.94 86 THR A CA 1
ATOM 684 C C . THR A 1 86 ? -20.217 4.541 19.521 1.00 57.94 86 THR A C 1
ATOM 686 O O . THR A 1 86 ? -19.987 4.556 18.317 1.00 57.94 86 THR A O 1
ATOM 689 N N . ILE A 1 87 ? -20.292 3.413 20.232 1.00 58.94 87 ILE A N 1
ATOM 690 C CA . ILE A 1 87 ? -20.157 2.066 19.674 1.00 58.94 87 ILE A CA 1
ATOM 691 C C . ILE A 1 87 ? -21.461 1.699 18.930 1.00 58.94 87 ILE A C 1
ATOM 693 O O . ILE A 1 87 ? -21.436 1.517 17.723 1.00 58.94 87 ILE A O 1
ATOM 697 N N . PHE A 1 88 ? -22.623 1.684 19.588 1.00 54.59 88 PHE A N 1
ATOM 698 C CA . PHE A 1 88 ? -23.875 1.125 19.042 1.00 54.59 88 PHE A CA 1
ATOM 699 C C . PHE A 1 88 ? -24.756 2.051 18.198 1.00 54.59 88 PHE A C 1
ATOM 701 O O . PHE A 1 88 ? -25.602 1.543 17.467 1.00 54.59 88 PHE A O 1
ATOM 708 N N . ILE A 1 89 ? -24.618 3.375 18.297 1.00 54.72 89 ILE A N 1
ATOM 709 C CA . ILE A 1 89 ? -25.535 4.337 17.649 1.00 54.72 89 ILE A CA 1
ATOM 710 C C . ILE A 1 89 ? -24.811 5.212 16.609 1.00 54.72 89 ILE A C 1
ATOM 712 O O . ILE A 1 89 ? -25.450 5.785 15.726 1.00 54.72 89 ILE A O 1
ATOM 716 N N . GLY A 1 90 ? -23.481 5.317 16.672 1.00 52.22 90 GLY A N 1
ATOM 717 C CA . GLY A 1 90 ? -22.688 6.032 15.674 1.00 52.22 90 GLY A CA 1
ATOM 718 C C . GLY A 1 90 ? -22.565 5.230 14.379 1.00 52.22 90 GLY A C 1
ATOM 719 O O . GLY A 1 90 ? -21.727 4.343 14.293 1.00 52.22 90 GLY A O 1
ATOM 720 N N . ASN A 1 91 ? -23.367 5.565 13.366 1.00 47.66 91 ASN A N 1
ATOM 721 C CA . ASN A 1 91 ? -23.409 4.870 12.070 1.00 47.66 91 ASN A CA 1
ATOM 722 C C . ASN A 1 91 ? -22.113 4.935 11.236 1.00 47.66 91 ASN A C 1
ATOM 724 O O . ASN A 1 91 ? -22.046 4.273 10.207 1.00 47.66 91 ASN A O 1
ATOM 728 N N . ASP A 1 92 ? -21.079 5.665 11.670 1.00 52.53 92 ASP A N 1
ATOM 729 C CA . ASP A 1 92 ? -19.828 5.793 10.924 1.00 52.53 92 ASP A CA 1
ATOM 730 C C . ASP A 1 92 ? -18.593 5.753 11.843 1.00 52.53 92 ASP A C 1
ATOM 732 O O . ASP A 1 92 ? -18.570 6.453 12.868 1.00 52.53 92 ASP A O 1
ATOM 736 N N . PRO A 1 93 ? -17.525 5.014 11.465 1.00 53.00 93 PRO A N 1
ATOM 737 C CA . PRO A 1 93 ? -16.213 5.076 12.104 1.00 53.00 93 PRO A CA 1
ATOM 738 C C . PRO A 1 93 ? -15.560 6.428 11.788 1.00 53.00 93 PRO A C 1
ATOM 740 O O . PRO A 1 93 ? -14.656 6.559 10.967 1.00 53.00 93 PRO A O 1
ATOM 743 N N . SER A 1 94 ? -16.076 7.476 12.421 1.00 60.56 94 SER A N 1
ATOM 744 C CA . SER A 1 94 ? -15.563 8.831 12.303 1.00 60.56 94 SER A CA 1
ATOM 745 C C . SER A 1 94 ? -14.379 9.031 13.251 1.00 60.56 94 SER A C 1
ATOM 747 O O . SER A 1 94 ? -14.353 8.533 14.382 1.00 60.56 94 SER A O 1
ATOM 749 N N . LEU A 1 95 ? -13.397 9.820 12.804 1.00 56.16 95 LEU A N 1
ATOM 750 C CA . LEU A 1 95 ? -12.255 10.248 13.624 1.00 56.16 95 LEU A CA 1
ATOM 751 C C . LEU A 1 95 ? -12.713 10.838 14.966 1.00 56.16 95 LEU A C 1
ATOM 753 O O . LEU A 1 95 ? -12.102 10.597 16.003 1.00 56.16 95 LEU A O 1
ATOM 757 N N . TRP A 1 96 ? -13.835 11.558 14.950 1.00 58.19 96 TRP A N 1
AT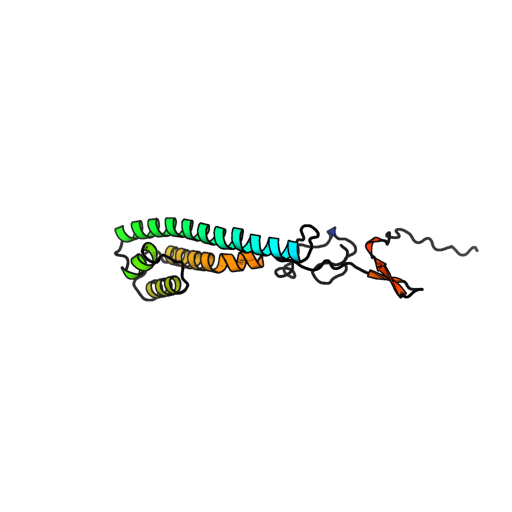OM 758 C CA . TRP A 1 96 ? -14.426 12.183 16.127 1.00 58.19 96 TRP A CA 1
ATOM 759 C C . TRP A 1 96 ? -14.940 11.169 17.158 1.00 58.19 96 TRP A C 1
ATOM 761 O O . TRP A 1 96 ? -14.649 11.301 18.344 1.00 58.19 96 TRP A O 1
ATOM 771 N N . SER A 1 97 ? -15.630 10.119 16.706 1.00 59.28 97 SER A N 1
ATOM 772 C CA . SER A 1 97 ? -16.085 9.000 17.546 1.00 59.28 97 SER A CA 1
ATOM 773 C C . SER A 1 97 ? -14.907 8.298 18.238 1.00 59.28 97 SER A C 1
ATOM 775 O O . SER A 1 97 ? -14.918 8.075 19.451 1.00 59.28 97 SER A O 1
ATOM 777 N N . THR A 1 98 ? -13.827 8.066 17.488 1.00 61.88 98 THR A N 1
ATOM 778 C CA . THR A 1 98 ? -12.608 7.424 18.000 1.00 61.88 98 THR A CA 1
ATOM 779 C C . THR A 1 98 ? -11.905 8.297 19.046 1.00 61.88 98 THR A C 1
ATOM 781 O O . THR A 1 98 ? -11.505 7.802 20.097 1.00 61.88 98 THR A O 1
ATOM 784 N N . ILE A 1 99 ? -11.801 9.610 18.805 1.00 61.91 99 ILE A N 1
ATOM 785 C CA . ILE A 1 99 ? -11.201 10.572 19.745 1.00 61.91 99 ILE A CA 1
ATOM 786 C C . ILE A 1 99 ? -12.039 10.697 21.022 1.00 61.91 99 ILE A C 1
ATOM 788 O O . ILE A 1 99 ? -11.480 10.713 22.120 1.00 61.91 99 ILE A O 1
ATOM 792 N N . CYS A 1 100 ? -13.368 10.749 20.903 1.00 62.41 100 CYS A N 1
ATOM 793 C CA . CYS A 1 100 ? -14.262 10.772 22.058 1.00 62.41 100 CYS A CA 1
ATOM 794 C C . CYS A 1 100 ? -14.125 9.501 22.905 1.00 62.41 100 CYS A C 1
ATOM 796 O O . CYS A 1 100 ? -13.980 9.621 24.119 1.00 62.41 100 CYS A O 1
ATOM 798 N N . LEU A 1 101 ? -14.064 8.313 22.289 1.00 64.19 101 LEU A N 1
ATOM 799 C CA . LEU A 1 101 ? -13.817 7.059 23.010 1.00 64.19 101 LEU A CA 1
ATOM 800 C C . LEU A 1 101 ? -12.448 7.043 23.695 1.00 64.19 101 LEU A C 1
ATOM 802 O O . LEU A 1 101 ? -12.365 6.682 24.864 1.00 64.19 101 LEU A O 1
ATOM 806 N N . ILE A 1 102 ? -11.382 7.474 23.012 1.00 61.44 102 ILE A N 1
ATOM 807 C CA . ILE A 1 102 ? -10.038 7.582 23.604 1.00 61.44 102 ILE A CA 1
ATOM 808 C C . ILE A 1 102 ? -10.060 8.513 24.823 1.00 61.44 102 ILE A C 1
ATOM 810 O O . ILE A 1 102 ? -9.492 8.180 25.862 1.00 61.44 102 ILE A O 1
ATOM 814 N N . ARG A 1 103 ? -10.740 9.660 24.723 1.00 62.53 103 ARG A N 1
ATOM 815 C CA . ARG A 1 103 ? -10.869 10.627 25.818 1.00 62.53 103 ARG A CA 1
ATOM 816 C C . ARG A 1 103 ? -11.682 10.063 26.983 1.00 62.53 103 ARG A C 1
ATOM 818 O O . ARG A 1 103 ? -11.250 10.187 28.125 1.00 62.53 103 ARG A O 1
ATOM 825 N N . ASP A 1 104 ? -12.816 9.428 26.715 1.00 62.72 104 ASP A N 1
ATOM 826 C CA . ASP A 1 104 ? -13.655 8.822 27.753 1.00 62.72 104 ASP A CA 1
ATOM 827 C C . ASP A 1 104 ? -12.932 7.698 28.483 1.00 62.72 104 ASP A C 1
ATOM 829 O O . ASP A 1 104 ? -13.019 7.590 29.702 1.00 62.72 104 ASP A O 1
ATOM 833 N N . PHE A 1 105 ? -12.145 6.914 27.760 1.00 60.88 105 PHE A N 1
ATOM 834 C CA . PHE A 1 105 ? -11.344 5.848 28.330 1.00 60.88 105 PHE A CA 1
ATOM 835 C C . PHE A 1 105 ? -10.105 6.337 29.098 1.00 60.88 105 PHE A C 1
ATOM 837 O O . PHE A 1 105 ? -9.703 5.710 30.083 1.00 60.88 105 PHE A O 1
ATOM 844 N N . ALA A 1 106 ? -9.491 7.443 28.668 1.00 59.12 106 ALA A N 1
ATOM 845 C CA . ALA A 1 106 ? -8.335 8.042 29.333 1.00 59.12 106 ALA A CA 1
ATOM 846 C C . ALA A 1 106 ? -8.722 8.836 30.593 1.00 59.12 106 ALA A C 1
ATOM 848 O O . ALA A 1 106 ? -7.980 8.817 31.573 1.00 59.12 106 ALA A O 1
ATOM 849 N N . PHE A 1 107 ? -9.879 9.511 30.583 1.00 56.16 107 PHE A N 1
ATOM 850 C CA . PHE A 1 107 ? -10.282 10.449 31.637 1.00 56.16 107 PHE A CA 1
ATOM 851 C C . PHE A 1 107 ? -11.440 9.971 32.531 1.00 56.16 107 PHE A C 1
ATOM 853 O O . PHE A 1 107 ? -11.607 10.516 33.623 1.00 56.16 107 PHE A O 1
ATOM 860 N N . ARG A 1 108 ? -12.237 8.963 32.143 1.00 53.81 108 ARG A N 1
ATOM 861 C CA . ARG A 1 108 ? -13.298 8.376 32.990 1.00 53.81 108 ARG A CA 1
ATOM 862 C C . ARG A 1 108 ? -13.031 6.890 33.245 1.00 53.81 108 ARG A C 1
ATOM 864 O O . ARG A 1 108 ? -12.390 6.228 32.438 1.00 53.81 108 ARG A O 1
ATOM 871 N N . LYS A 1 109 ? -13.466 6.391 34.418 1.00 53.72 109 LYS A N 1
ATOM 872 C CA . LYS A 1 109 ? -13.225 5.025 34.942 1.00 53.72 109 LYS A CA 1
ATOM 873 C C . LYS A 1 109 ? -13.243 3.977 33.817 1.00 53.72 109 LYS A C 1
ATOM 875 O O . LYS A 1 109 ? -14.304 3.616 33.318 1.00 53.72 109 LYS A O 1
ATOM 880 N N . GLY A 1 110 ? -12.052 3.528 33.422 1.00 53.44 110 GLY A N 1
ATOM 881 C CA . GLY A 1 110 ? -11.874 2.552 32.350 1.00 53.44 110 GLY A CA 1
ATOM 882 C C . GLY A 1 110 ? -12.329 1.151 32.756 1.00 53.44 110 GLY A C 1
ATOM 883 O O . GLY A 1 110 ? -12.422 0.839 33.944 1.00 53.44 110 GLY A O 1
ATOM 884 N N . LEU A 1 111 ? -12.577 0.304 31.754 1.00 52.94 111 LEU A N 1
ATOM 885 C CA . LEU A 1 111 ? -12.867 -1.117 31.954 1.00 52.94 111 LEU A CA 1
ATOM 886 C C . LEU A 1 111 ? -11.757 -1.803 32.770 1.00 52.94 111 LEU A C 1
ATOM 888 O O . LEU A 1 111 ? -10.595 -1.392 32.736 1.00 52.94 111 LEU A O 1
ATOM 892 N N . HIS A 1 112 ? -12.122 -2.885 33.464 1.00 57.12 112 HIS A N 1
ATOM 893 C CA . HIS A 1 112 ? -11.248 -3.647 34.365 1.00 57.12 112 HIS A CA 1
ATOM 894 C C . HIS A 1 112 ? -9.919 -4.084 33.711 1.00 57.12 112 HIS A C 1
ATOM 896 O O . HIS A 1 112 ? -8.886 -4.133 34.374 1.00 57.12 112 HIS A O 1
ATOM 902 N N . SER A 1 113 ? -9.913 -4.341 32.396 1.00 63.88 113 SER A N 1
ATOM 903 C CA . SER A 1 113 ? -8.707 -4.686 31.6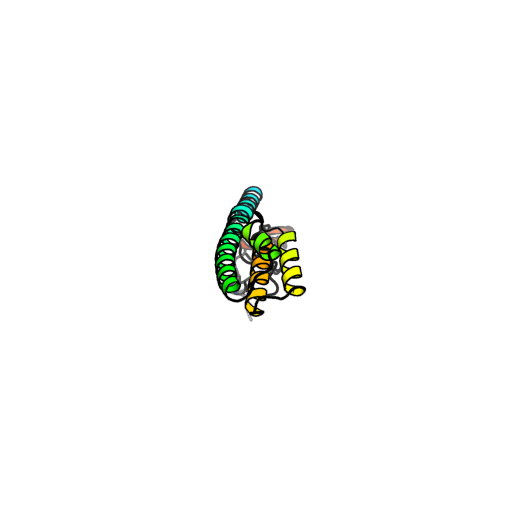34 1.00 63.88 113 SER A CA 1
ATOM 904 C C . SER A 1 113 ? -8.201 -3.519 30.782 1.00 63.88 113 SER A C 1
ATOM 906 O O . SER A 1 113 ? -8.778 -3.175 29.748 1.00 63.88 113 SER A O 1
ATOM 908 N N . LYS A 1 114 ? -7.052 -2.953 31.176 1.00 70.19 114 LYS A N 1
ATOM 909 C CA . LYS A 1 114 ? -6.315 -1.946 30.390 1.00 70.19 114 LYS A CA 1
ATOM 910 C C . LYS A 1 114 ? -5.823 -2.496 29.045 1.00 70.19 114 LYS A C 1
ATOM 912 O O . LYS A 1 114 ? -5.752 -1.750 28.075 1.00 70.19 114 LYS A O 1
ATOM 917 N N . ILE A 1 115 ? -5.540 -3.800 28.971 1.00 73.00 115 ILE A N 1
ATOM 918 C CA . ILE A 1 115 ? -5.055 -4.469 27.753 1.00 73.00 115 ILE A CA 1
ATOM 919 C C . ILE A 1 115 ? -6.134 -4.457 26.670 1.00 73.00 115 ILE A C 1
ATOM 921 O O . ILE A 1 115 ? -5.870 -4.046 25.544 1.00 73.00 115 ILE A O 1
ATOM 925 N N . ALA A 1 116 ? -7.363 -4.844 27.010 1.00 70.62 116 ALA A N 1
ATOM 926 C CA . ALA A 1 116 ? -8.460 -4.869 26.048 1.00 70.62 116 ALA A CA 1
ATOM 927 C C . ALA A 1 116 ? -8.796 -3.464 25.522 1.00 70.62 116 ALA A C 1
ATOM 929 O O . ALA A 1 116 ? -9.083 -3.291 24.342 1.00 70.62 116 ALA A O 1
ATOM 930 N N . MET A 1 117 ? -8.674 -2.445 26.373 1.00 69.50 117 MET A N 1
ATOM 931 C CA . MET A 1 117 ? -8.846 -1.046 25.985 1.00 69.50 117 MET A CA 1
ATOM 932 C C . MET A 1 117 ? -7.782 -0.595 24.970 1.00 69.50 117 MET A C 1
ATOM 934 O O . MET A 1 117 ? -8.125 0.004 23.952 1.00 69.50 117 MET A O 1
ATOM 938 N N . CYS A 1 118 ? -6.509 -0.944 25.192 1.00 75.56 118 CYS A N 1
ATOM 939 C CA . CYS A 1 118 ? -5.443 -0.698 24.216 1.00 75.56 118 CYS A CA 1
ATOM 940 C C . CYS A 1 118 ? -5.704 -1.419 22.887 1.00 75.56 118 CYS A C 1
ATOM 942 O O . CYS A 1 118 ? -5.505 -0.824 21.832 1.00 75.56 118 CYS A O 1
ATOM 944 N N . VAL A 1 119 ? -6.188 -2.665 22.922 1.00 79.50 119 VAL A N 1
ATOM 945 C CA . VAL A 1 119 ? -6.514 -3.440 21.712 1.00 79.50 119 VAL A CA 1
ATOM 946 C C . VAL A 1 119 ? -7.664 -2.803 20.926 1.00 79.50 119 VAL A C 1
ATOM 948 O O . VAL A 1 119 ? -7.568 -2.693 19.707 1.00 79.50 119 VAL A O 1
ATOM 951 N N . ILE A 1 120 ? -8.714 -2.321 21.599 1.00 76.50 120 ILE A N 1
ATOM 952 C CA . ILE A 1 120 ? -9.845 -1.629 20.955 1.00 76.50 120 ILE A CA 1
ATOM 953 C C . ILE A 1 120 ? -9.375 -0.344 20.266 1.00 76.50 120 ILE A C 1
ATOM 955 O O . ILE A 1 120 ? -9.696 -0.109 19.102 1.00 76.50 120 ILE A O 1
ATOM 959 N N . ILE A 1 121 ? -8.573 0.470 20.961 1.00 76.69 121 ILE A N 1
ATOM 960 C CA . ILE A 1 121 ? -8.025 1.715 20.405 1.00 76.69 121 ILE A CA 1
ATOM 961 C C . ILE A 1 121 ? -7.106 1.411 19.215 1.00 76.69 121 ILE A C 1
ATOM 963 O O . ILE A 1 121 ? -7.240 2.035 18.163 1.00 76.69 121 ILE A O 1
ATOM 967 N N . ALA A 1 122 ? -6.213 0.426 19.346 1.00 82.56 122 ALA A N 1
ATOM 968 C CA . ALA A 1 122 ? -5.313 0.018 18.271 1.00 82.56 122 ALA A CA 1
ATOM 969 C C . ALA A 1 122 ? -6.078 -0.491 17.038 1.00 82.56 122 ALA A C 1
ATOM 971 O O . ALA A 1 122 ? -5.743 -0.117 15.917 1.00 82.56 122 ALA A O 1
ATOM 972 N N . ALA A 1 123 ? -7.135 -1.285 17.227 1.00 84.12 123 ALA A N 1
ATOM 973 C CA . ALA A 1 123 ? -7.969 -1.788 16.138 1.00 84.12 123 ALA A CA 1
ATOM 974 C C . ALA A 1 123 ? -8.757 -0.669 15.430 1.00 84.12 123 ALA A C 1
ATOM 976 O O . ALA A 1 123 ? -8.848 -0.670 14.199 1.00 84.12 123 ALA A O 1
ATOM 977 N N . MET A 1 124 ? -9.270 0.327 16.163 1.00 81.00 124 MET A N 1
ATOM 978 C CA . MET A 1 124 ? -9.905 1.501 15.547 1.00 81.00 124 MET A CA 1
ATOM 979 C C . MET A 1 124 ? -8.907 2.328 14.728 1.00 81.00 124 MET A C 1
ATOM 981 O O . MET A 1 124 ? -9.192 2.671 13.580 1.00 81.00 124 MET A O 1
ATOM 985 N N . LEU A 1 125 ? -7.716 2.592 15.278 1.00 83.81 125 LEU A N 1
ATOM 986 C CA . LEU A 1 125 ? -6.650 3.298 14.560 1.00 83.81 125 LEU A CA 1
ATOM 987 C C . LEU A 1 125 ? -6.219 2.543 13.300 1.00 83.81 125 LEU A C 1
ATOM 989 O O . LEU A 1 125 ? -6.085 3.152 12.241 1.00 83.81 125 LEU A O 1
ATOM 993 N N . LEU A 1 126 ? -6.065 1.219 13.392 1.00 85.69 126 LEU A N 1
ATOM 994 C CA . LEU A 1 126 ? -5.737 0.373 12.248 1.00 85.69 126 LEU A CA 1
ATOM 995 C C . LEU A 1 126 ? -6.822 0.450 11.168 1.00 85.69 126 LEU A C 1
ATOM 997 O O . LEU A 1 126 ? -6.499 0.607 9.998 1.00 85.69 126 LEU A O 1
ATOM 1001 N N . THR A 1 127 ? -8.101 0.402 11.549 1.00 86.81 127 THR A N 1
ATOM 1002 C CA . THR A 1 127 ? -9.234 0.474 10.607 1.00 86.81 127 THR A CA 1
ATOM 1003 C C . THR A 1 127 ? -9.281 1.817 9.870 1.00 86.81 127 THR A C 1
ATOM 1005 O O . THR A 1 127 ? -9.613 1.868 8.687 1.00 86.81 127 THR A O 1
ATOM 1008 N N . ILE A 1 128 ? -8.919 2.914 10.540 1.00 84.56 128 ILE A N 1
ATOM 1009 C CA . ILE A 1 128 ? -8.838 4.248 9.927 1.00 84.56 128 ILE A CA 1
ATOM 1010 C C . ILE A 1 128 ? -7.614 4.368 9.011 1.00 84.56 128 ILE A C 1
ATOM 1012 O O . ILE A 1 128 ? -7.713 4.949 7.933 1.00 84.56 128 ILE A O 1
ATOM 1016 N N . ALA A 1 129 ? -6.467 3.827 9.426 1.00 87.06 129 ALA A N 1
ATOM 1017 C CA . ALA A 1 129 ? -5.221 3.892 8.665 1.00 87.06 129 ALA A CA 1
ATOM 1018 C C . ALA A 1 129 ? -5.176 2.909 7.482 1.00 87.06 129 ALA A C 1
ATOM 1020 O O . ALA A 1 129 ? -4.368 3.084 6.571 1.00 87.06 129 ALA A O 1
ATOM 1021 N N . PHE A 1 130 ? -6.032 1.883 7.482 1.00 88.88 130 PHE A N 1
ATOM 1022 C CA . PHE A 1 130 ? -5.994 0.791 6.514 1.00 88.88 130 PHE A CA 1
ATOM 1023 C C . PHE A 1 130 ? -6.106 1.238 5.045 1.00 88.88 130 PHE A C 1
ATOM 1025 O O . PHE A 1 130 ? -5.260 0.806 4.266 1.00 88.88 130 PHE A O 1
ATOM 1032 N N . PRO A 1 131 ? -7.041 2.120 4.630 1.00 87.75 131 PRO A N 1
ATOM 1033 C CA . PRO A 1 131 ? -7.093 2.589 3.242 1.00 87.75 131 PRO A CA 1
ATOM 1034 C C . PRO A 1 131 ? -5.809 3.291 2.802 1.00 87.75 131 PRO A C 1
ATOM 1036 O O . PRO A 1 131 ? -5.344 3.085 1.687 1.00 87.75 131 PRO A O 1
ATOM 1039 N N . THR A 1 132 ? -5.214 4.095 3.686 1.00 90.12 132 THR A N 1
ATOM 1040 C CA . THR A 1 132 ? -3.957 4.800 3.410 1.00 90.12 132 THR A CA 1
ATOM 1041 C C . THR A 1 132 ? -2.807 3.815 3.248 1.00 90.12 132 THR A C 1
ATOM 1043 O O . THR A 1 132 ? -1.994 3.957 2.340 1.00 90.12 132 THR A O 1
ATOM 1046 N N . LEU A 1 133 ? -2.754 2.793 4.107 1.00 88.75 133 LEU A N 1
ATOM 1047 C CA . LEU A 1 133 ? -1.753 1.739 4.007 1.00 88.75 133 LEU A CA 1
ATOM 1048 C C . LEU A 1 133 ? -1.937 0.927 2.719 1.00 88.75 133 LEU A C 1
ATOM 1050 O O . LEU A 1 133 ? -0.962 0.679 2.023 1.00 88.75 133 LEU A O 1
ATOM 1054 N N . ALA A 1 134 ? -3.174 0.554 2.382 1.00 89.06 134 ALA A N 1
ATOM 1055 C CA . ALA A 1 134 ? -3.499 -0.204 1.177 1.00 89.06 134 ALA A CA 1
ATOM 1056 C C . ALA A 1 134 ? -3.139 0.558 -0.107 1.00 89.06 134 ALA A C 1
ATOM 1058 O O . ALA A 1 134 ? -2.606 -0.054 -1.029 1.00 89.06 134 ALA A O 1
ATOM 1059 N N . SER A 1 135 ? -3.363 1.874 -0.128 1.00 88.56 135 SER A N 1
ATOM 1060 C CA . SER A 1 135 ? -2.979 2.747 -1.243 1.00 88.56 135 SER A CA 1
ATOM 1061 C C . SER A 1 135 ? -1.463 2.900 -1.356 1.00 88.56 135 SER A C 1
ATOM 1063 O O . SER A 1 135 ? -0.913 2.853 -2.447 1.00 88.56 135 SER A O 1
ATOM 1065 N N . ALA A 1 136 ? -0.744 2.962 -0.231 1.00 88.06 136 ALA A N 1
ATOM 1066 C CA . ALA A 1 136 ? 0.720 2.986 -0.242 1.00 88.06 136 ALA A CA 1
ATOM 1067 C C . ALA A 1 136 ? 1.364 1.654 -0.685 1.00 88.06 136 ALA A C 1
ATOM 1069 O O . ALA A 1 136 ? 2.536 1.641 -1.059 1.00 88.06 136 ALA A O 1
ATOM 1070 N N . MET A 1 137 ? 0.634 0.531 -0.624 1.00 84.88 137 MET A N 1
ATOM 1071 C CA . MET A 1 137 ? 1.130 -0.777 -1.077 1.00 84.88 137 MET A CA 1
ATOM 1072 C C . MET A 1 137 ? 1.149 -0.910 -2.600 1.00 84.88 137 MET A C 1
ATOM 1074 O O . MET A 1 137 ? 1.875 -1.759 -3.123 1.00 84.88 137 MET A O 1
ATOM 1078 N N . THR A 1 138 ? 0.357 -0.108 -3.310 1.00 87.44 138 THR A N 1
ATOM 1079 C CA . THR A 1 138 ? 0.318 -0.118 -4.769 1.00 87.44 138 THR A CA 1
ATOM 1080 C C . THR A 1 138 ? 0.813 1.185 -5.350 1.00 87.44 138 THR A C 1
ATOM 1082 O O . THR A 1 138 ? 0.924 2.219 -4.703 1.00 87.44 138 THR A O 1
ATOM 1085 N N . GLY A 1 139 ? 1.211 1.099 -6.608 1.00 84.88 139 GLY A N 1
ATOM 1086 C CA . GLY A 1 139 ? 1.644 2.252 -7.355 1.00 84.88 139 GLY A CA 1
ATOM 1087 C C . GLY A 1 139 ? 2.177 1.829 -8.704 1.00 84.88 139 GLY A C 1
ATOM 1088 O O . GLY A 1 139 ? 2.349 0.646 -9.013 1.00 84.88 139 GLY A O 1
ATOM 1089 N N . TYR A 1 140 ? 2.465 2.826 -9.524 1.00 84.62 140 TYR A N 1
ATOM 1090 C CA . TYR A 1 140 ? 3.036 2.620 -10.839 1.00 84.62 140 TYR A CA 1
ATOM 1091 C C . TYR A 1 140 ? 4.269 3.498 -11.013 1.00 84.62 140 TYR A C 1
ATOM 1093 O O . TYR A 1 140 ? 4.348 4.629 -10.541 1.00 84.62 140 TYR A O 1
ATOM 1101 N N . THR A 1 141 ? 5.255 2.964 -11.722 1.00 83.44 141 THR A N 1
ATOM 1102 C CA . THR A 1 141 ? 6.471 3.689 -12.082 1.00 83.44 141 THR A CA 1
ATOM 1103 C C . THR A 1 141 ? 6.752 3.520 -13.561 1.00 83.44 141 THR A C 1
ATOM 1105 O O . THR A 1 141 ? 6.326 2.548 -14.191 1.00 83.44 141 THR A O 1
ATOM 1108 N N . SER A 1 142 ? 7.481 4.476 -14.124 1.00 81.56 142 SER A N 1
ATOM 1109 C CA . SER A 1 142 ? 7.926 4.385 -15.505 1.00 81.56 142 SER A CA 1
ATOM 1110 C C . SER A 1 142 ? 8.925 3.234 -15.688 1.00 81.56 142 SER A C 1
ATOM 1112 O O . SER A 1 142 ? 9.665 2.833 -14.781 1.00 81.56 142 SER A O 1
ATOM 1114 N N . ILE A 1 143 ? 8.937 2.667 -16.891 1.00 78.19 143 ILE A N 1
ATOM 1115 C CA . ILE A 1 143 ? 9.882 1.612 -17.246 1.00 78.19 143 ILE A CA 1
ATOM 1116 C C . ILE A 1 143 ? 11.188 2.282 -17.671 1.00 78.19 143 ILE A C 1
ATOM 1118 O O . ILE A 1 143 ? 11.345 2.681 -18.825 1.00 78.19 143 ILE A O 1
ATOM 1122 N N . ALA A 1 144 ? 12.136 2.377 -16.743 1.00 76.25 144 ALA A N 1
ATOM 1123 C CA . ALA A 1 144 ? 13.498 2.779 -17.058 1.00 76.25 144 ALA A CA 1
ATOM 1124 C C . ALA A 1 144 ? 14.191 1.679 -17.881 1.00 76.25 144 ALA A C 1
ATOM 1126 O O . ALA A 1 144 ? 14.300 0.527 -17.449 1.00 76.25 144 ALA A O 1
ATOM 1127 N N . LYS A 1 145 ? 14.644 2.030 -19.087 1.00 79.44 145 LYS A N 1
ATOM 1128 C CA . LYS A 1 145 ? 15.466 1.166 -19.943 1.00 79.44 145 LYS A CA 1
ATOM 1129 C C . LYS A 1 145 ? 16.874 1.743 -19.996 1.00 79.44 145 LYS A C 1
ATOM 1131 O O . LYS A 1 145 ? 17.031 2.945 -20.177 1.00 79.44 145 LYS A O 1
ATOM 1136 N N . ALA A 1 146 ? 17.876 0.881 -19.860 1.00 80.12 146 ALA A N 1
ATOM 1137 C CA . ALA A 1 146 ? 19.267 1.286 -19.979 1.00 80.12 146 ALA A CA 1
ATOM 1138 C C . ALA A 1 146 ? 19.652 1.479 -21.451 1.00 80.12 146 ALA A C 1
ATOM 1140 O O . ALA A 1 146 ? 19.425 0.587 -22.278 1.00 80.12 146 ALA A O 1
ATOM 1141 N N . TYR A 1 147 ? 20.259 2.626 -21.742 1.00 81.06 147 TYR A N 1
ATOM 1142 C CA . TYR A 1 147 ? 20.843 2.965 -23.034 1.00 81.06 147 TYR A CA 1
ATOM 1143 C C . TYR A 1 147 ? 22.320 3.295 -22.838 1.00 81.06 147 TYR A C 1
ATOM 1145 O O . TYR A 1 147 ? 22.675 3.972 -21.875 1.00 81.06 147 TYR A O 1
ATOM 1153 N N . LEU A 1 148 ? 23.163 2.808 -23.743 1.00 81.38 148 LEU A N 1
ATOM 1154 C CA . LEU A 1 148 ? 24.589 3.103 -23.773 1.00 81.38 148 LEU A CA 1
ATOM 1155 C C . LEU A 1 148 ? 24.916 3.904 -25.039 1.00 81.38 148 LEU A C 1
ATOM 1157 O O . LEU A 1 148 ? 24.375 3.583 -26.102 1.00 81.38 148 LEU A O 1
ATOM 1161 N N . PRO A 1 149 ? 25.767 4.941 -24.948 1.00 81.94 149 PRO A N 1
ATOM 1162 C CA . PRO A 1 149 ? 26.224 5.669 -26.121 1.00 81.94 149 PRO A CA 1
ATOM 1163 C C . PRO A 1 149 ? 27.192 4.809 -26.941 1.00 81.94 149 PRO A C 1
ATOM 1165 O O . PRO A 1 149 ? 28.106 4.182 -26.406 1.00 81.94 149 PRO A O 1
ATOM 1168 N N . GLU A 1 150 ? 27.001 4.796 -28.254 1.00 81.56 150 GLU A N 1
ATOM 1169 C CA . GLU A 1 150 ? 27.943 4.227 -29.208 1.00 81.56 150 GLU A CA 1
ATOM 1170 C C . GLU A 1 150 ? 29.164 5.147 -29.344 1.00 81.56 150 GLU A C 1
ATOM 1172 O O . GLU A 1 150 ? 29.016 6.332 -29.647 1.00 81.56 150 GLU A O 1
ATOM 1177 N N . LEU A 1 151 ? 30.373 4.599 -29.159 1.00 73.81 151 LEU A N 1
ATOM 1178 C CA . LEU A 1 151 ? 31.626 5.369 -29.170 1.00 73.81 151 LEU A CA 1
ATOM 1179 C C . LEU A 1 151 ? 31.913 6.097 -30.494 1.00 73.81 151 LEU A C 1
ATOM 1181 O O . LEU A 1 151 ? 32.655 7.073 -30.481 1.00 73.81 151 LEU A O 1
ATOM 1185 N N . GLN A 1 152 ? 31.374 5.628 -31.623 1.00 72.69 152 GLN A N 1
ATOM 1186 C CA . GLN A 1 152 ? 31.716 6.168 -32.946 1.00 72.69 152 GLN A CA 1
ATOM 1187 C C . GLN A 1 152 ? 30.664 7.132 -33.507 1.00 72.69 152 GLN A C 1
ATOM 1189 O O . GLN A 1 152 ? 31.021 8.142 -34.106 1.00 72.69 152 GLN A O 1
ATOM 1194 N N . THR A 1 153 ? 29.378 6.854 -33.290 1.00 76.06 153 THR A N 1
ATOM 1195 C CA . THR A 1 153 ? 28.276 7.596 -33.930 1.00 76.06 153 THR A CA 1
ATOM 1196 C C . THR A 1 153 ? 27.491 8.465 -32.943 1.00 76.06 153 THR A C 1
ATOM 1198 O O . THR A 1 153 ? 26.665 9.273 -33.356 1.00 76.06 153 THR A O 1
ATOM 1201 N N . GLY A 1 154 ? 27.696 8.289 -31.630 1.00 77.50 154 GLY A N 1
ATOM 1202 C CA . GLY A 1 154 ? 26.910 8.961 -30.587 1.00 77.50 154 GLY A CA 1
ATOM 1203 C C . GLY A 1 154 ? 25.463 8.463 -30.461 1.00 77.50 154 GLY A C 1
ATOM 1204 O O . GLY A 1 154 ? 24.689 9.006 -29.671 1.00 77.50 154 GLY A O 1
ATOM 1205 N N . ASN A 1 155 ? 25.082 7.421 -31.206 1.00 82.12 155 ASN A N 1
ATOM 1206 C CA . ASN A 1 155 ? 23.755 6.818 -31.135 1.00 82.12 155 ASN A CA 1
ATOM 1207 C C . ASN A 1 155 ? 23.550 6.065 -29.815 1.00 82.12 155 ASN A C 1
ATOM 1209 O O . ASN A 1 155 ? 24.475 5.482 -29.255 1.00 82.12 155 ASN A O 1
ATOM 1213 N N . GLN A 1 156 ? 22.313 6.047 -29.318 1.00 81.88 156 GLN A N 1
ATOM 1214 C CA . GLN A 1 156 ? 21.956 5.352 -28.081 1.00 81.88 156 GLN A CA 1
ATOM 1215 C C . GLN A 1 156 ? 21.488 3.924 -28.373 1.00 81.88 156 GLN A C 1
ATOM 1217 O O . GLN A 1 156 ? 20.406 3.706 -28.921 1.00 81.88 156 GLN A O 1
ATOM 1222 N N . ILE A 1 157 ? 22.285 2.939 -27.965 1.00 82.44 157 ILE A N 1
ATOM 1223 C CA . ILE A 1 157 ? 21.990 1.517 -28.150 1.00 82.44 157 ILE A CA 1
ATOM 1224 C C . ILE A 1 157 ? 21.384 0.960 -26.858 1.00 82.44 157 ILE A C 1
ATOM 1226 O O . ILE A 1 157 ? 21.831 1.260 -25.750 1.00 82.44 157 ILE A O 1
ATOM 1230 N N . LYS A 1 158 ? 20.337 0.137 -26.977 1.00 81.94 158 LYS A N 1
ATOM 1231 C CA . LYS A 1 158 ? 19.691 -0.502 -25.820 1.00 81.94 158 LYS A CA 1
ATOM 1232 C C . LYS A 1 158 ? 20.658 -1.483 -25.162 1.00 81.94 158 LYS A C 1
ATOM 1234 O O . LYS A 1 158 ? 21.196 -2.349 -25.833 1.00 81.94 158 LYS A O 1
ATOM 1239 N N . PHE A 1 159 ? 20.778 -1.456 -23.837 1.00 81.12 159 PHE A N 1
ATOM 1240 C CA . PHE A 1 159 ? 21.646 -2.401 -23.124 1.00 81.12 159 PHE A CA 1
ATOM 1241 C C . PHE A 1 159 ? 21.308 -3.882 -23.417 1.00 81.12 159 PHE A C 1
ATOM 1243 O O . PHE A 1 159 ? 22.184 -4.733 -23.492 1.00 81.12 159 PHE A O 1
ATOM 1250 N N . ASN A 1 160 ? 20.030 -4.189 -23.659 1.00 78.06 160 ASN A N 1
ATOM 1251 C CA . ASN A 1 160 ? 19.564 -5.551 -23.932 1.00 78.06 160 ASN A CA 1
ATOM 1252 C C . ASN A 1 160 ? 20.016 -6.128 -25.290 1.00 78.06 160 ASN A C 1
ATOM 1254 O O . ASN A 1 160 ? 19.770 -7.301 -25.541 1.00 78.06 160 ASN A O 1
ATOM 1258 N N . SER A 1 161 ? 20.601 -5.327 -26.190 1.00 78.38 161 SER A N 1
ATOM 1259 C CA . SER A 1 161 ? 21.181 -5.846 -27.438 1.00 78.38 161 SER A CA 1
ATOM 1260 C C . SER A 1 161 ? 22.646 -6.255 -27.296 1.00 78.38 161 SER A C 1
ATOM 1262 O O . SER A 1 161 ? 23.199 -6.820 -28.233 1.00 78.38 161 SER A O 1
ATOM 1264 N N . PHE A 1 162 ? 23.283 -5.972 -26.159 1.00 77.00 162 PHE A N 1
ATOM 1265 C CA . PHE A 1 162 ? 24.658 -6.386 -25.917 1.00 77.00 162 PHE A CA 1
ATOM 1266 C C . PHE A 1 162 ? 24.694 -7.827 -25.410 1.00 77.00 162 PHE A C 1
ATOM 1268 O O . PHE A 1 162 ? 23.929 -8.213 -24.525 1.00 77.00 162 PHE A O 1
ATOM 1275 N N . VAL A 1 163 ? 25.609 -8.614 -25.970 1.00 76.94 163 VAL A N 1
ATOM 1276 C CA . VAL A 1 163 ? 25.916 -9.969 -25.507 1.00 76.94 163 VAL A CA 1
ATOM 1277 C C . VAL A 1 163 ? 27.164 -9.881 -24.623 1.00 76.94 163 VAL A C 1
ATOM 1279 O O . VAL A 1 163 ? 28.121 -9.207 -25.012 1.00 76.94 163 VAL A O 1
ATOM 1282 N N . PRO A 1 164 ? 27.184 -10.510 -23.435 1.00 72.88 164 PRO A N 1
ATOM 1283 C CA . PRO A 1 164 ? 28.375 -10.513 -22.594 1.00 72.88 164 PRO A CA 1
ATOM 1284 C C . PRO A 1 164 ? 29.526 -11.232 -23.311 1.00 72.88 164 PRO A C 1
ATOM 1286 O O . PRO A 1 164 ? 29.383 -12.375 -23.744 1.00 72.88 164 PRO A O 1
ATOM 1289 N N . VAL A 1 165 ? 30.675 -10.566 -23.425 1.00 76.62 165 VAL A N 1
ATOM 1290 C CA . VAL A 1 165 ? 31.905 -11.174 -23.948 1.00 76.62 165 VAL A CA 1
ATOM 1291 C C . VAL A 1 165 ? 32.562 -11.952 -22.81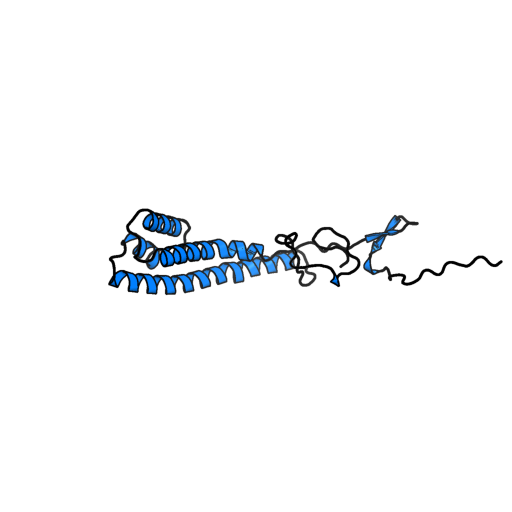1 1.00 76.62 165 VAL A C 1
ATOM 1293 O O . VAL A 1 165 ? 32.984 -11.353 -21.825 1.00 76.62 165 VAL A O 1
ATOM 1296 N N . LEU A 1 166 ? 32.617 -13.284 -22.924 1.00 76.69 166 LEU A N 1
ATOM 1297 C CA . LEU A 1 166 ? 33.180 -14.143 -21.871 1.00 76.69 166 LEU A CA 1
ATOM 1298 C C . LEU A 1 166 ? 34.715 -14.181 -21.899 1.00 76.69 166 LEU A C 1
ATOM 1300 O O . LEU A 1 166 ? 35.347 -14.273 -20.851 1.00 76.69 166 LEU A O 1
ATOM 1304 N N . TYR A 1 167 ? 35.305 -14.098 -23.094 1.00 82.62 167 TYR A N 1
ATOM 1305 C CA . TYR A 1 167 ? 36.750 -14.127 -23.301 1.00 82.62 167 TYR A CA 1
ATOM 1306 C C . TYR A 1 167 ? 37.136 -13.136 -24.394 1.00 82.62 167 TYR A C 1
ATOM 1308 O O . TYR A 1 167 ? 36.525 -13.117 -25.463 1.00 82.62 167 TYR A O 1
ATOM 1316 N N . LEU A 1 168 ? 38.164 -12.335 -24.124 1.00 84.31 168 LEU A N 1
ATOM 1317 C CA . LEU A 1 168 ? 38.816 -11.488 -25.113 1.00 84.31 168 LEU A CA 1
ATOM 1318 C C . LEU A 1 168 ? 40.177 -12.115 -25.414 1.00 84.31 168 LEU A C 1
ATOM 1320 O O . LEU A 1 168 ? 41.060 -12.132 -24.558 1.00 84.31 168 LEU A O 1
ATOM 1324 N N . ILE A 1 169 ? 40.321 -12.696 -26.603 1.00 83.75 169 ILE A N 1
ATOM 1325 C CA . ILE A 1 169 ? 41.600 -13.246 -27.053 1.00 83.75 169 ILE A CA 1
ATOM 1326 C C . ILE A 1 169 ? 42.402 -12.079 -27.618 1.00 83.75 169 ILE A C 1
ATOM 1328 O O . ILE A 1 169 ? 42.015 -11.487 -28.625 1.00 83.75 169 ILE A O 1
ATOM 1332 N N . HIS A 1 170 ? 43.493 -11.731 -26.944 1.00 85.56 170 HIS A N 1
ATOM 1333 C CA . HIS A 1 170 ? 44.472 -10.790 -27.471 1.00 85.56 170 HIS A CA 1
ATOM 1334 C C . HIS A 1 170 ? 45.446 -11.538 -28.374 1.00 85.56 170 HIS A C 1
ATOM 1336 O O . HIS A 1 170 ? 45.867 -12.648 -28.040 1.00 85.56 170 HIS A O 1
ATOM 1342 N N . ASP A 1 171 ? 45.779 -10.937 -29.514 1.00 85.06 171 ASP A N 1
ATOM 1343 C CA . ASP A 1 171 ? 46.767 -11.512 -30.417 1.00 85.06 171 ASP A CA 1
ATOM 1344 C C . ASP A 1 171 ? 48.137 -11.529 -29.726 1.00 85.06 171 ASP A C 1
ATOM 1346 O O . ASP A 1 171 ? 48.530 -10.559 -29.072 1.00 85.06 171 ASP A O 1
ATOM 1350 N N . GLY A 1 172 ? 48.821 -12.667 -29.802 1.00 84.12 172 GLY A N 1
ATOM 1351 C CA . GLY A 1 172 ? 50.124 -12.861 -29.175 1.00 84.12 172 GLY A CA 1
ATOM 1352 C C . GLY A 1 172 ? 51.234 -12.410 -30.114 1.00 84.12 172 GLY A C 1
ATOM 1353 O O . GLY A 1 172 ? 51.234 -12.772 -31.290 1.00 84.12 172 GLY A O 1
ATOM 1354 N N . GLU A 1 173 ? 52.201 -11.647 -29.606 1.00 77.88 173 GLU A N 1
ATOM 1355 C CA . GLU A 1 173 ? 53.373 -11.263 -30.393 1.00 77.88 173 GLU A CA 1
ATOM 1356 C C . GLU A 1 173 ? 54.197 -12.517 -30.739 1.00 77.88 173 GLU A C 1
ATOM 1358 O O . GLU A 1 173 ? 54.566 -13.305 -29.864 1.00 77.88 173 GLU A O 1
ATOM 1363 N N . ARG A 1 174 ? 54.437 -12.740 -32.036 1.00 72.56 174 ARG A N 1
ATOM 1364 C CA . ARG A 1 174 ? 55.299 -13.825 -32.519 1.00 72.56 174 ARG A CA 1
ATOM 1365 C C . ARG A 1 174 ? 56.764 -13.423 -32.329 1.00 72.56 174 ARG A C 1
ATOM 1367 O O . ARG A 1 174 ? 57.207 -12.468 -32.960 1.00 72.56 174 ARG A O 1
ATOM 1374 N N . ILE A 1 175 ? 57.481 -14.176 -31.494 1.00 66.12 175 ILE A N 1
ATOM 1375 C CA . ILE A 1 175 ? 58.954 -14.199 -31.397 1.00 66.12 175 ILE A CA 1
ATOM 1376 C C . ILE A 1 175 ? 59.584 -14.941 -32.573 1.00 66.12 175 ILE A C 1
ATOM 1378 O O . ILE A 1 175 ? 59.003 -15.969 -32.998 1.00 66.12 175 ILE A O 1
#

Foldseek 3Di:
DQQAQLRHGHPDPVPDDLPDPSCPQTCSDDDDDDDPVVQVVVLVVQLVCCLVVVLVVLLVVLLVVVVVVVVVQCVVDNDDPLLVCLSPVVPDLDPVSLVVLVCCQVPPDHGPDPVVSVVSSVSSVCSVCRSVVSSSVDDDDDDDWDWDQDPPPRDTDTPVVDDDDPDDDDDDDDD

pLDDT: mean 75.29, std 11.47, range [47.66, 93.0]